Protein AF-Q8MUP6-F1 (afdb_monomer_lite)

Secondary structure (DSSP, 8-state):
------------------HHHHHHHHHHHHHHHHEE--SS-TTEESSEEEEEEEE-TTS-EEEEEEEEE-

InterPro domains:
  IPR001609 Myosin head, motor domain-like [PF00063] (7-70)
  IPR001609 Myosin head, motor domain-like [PS51456] (1-70)
  IPR027417 P-loop containing nucleoside triphosphate hydrolase [SSF52540] (14-70)
  IPR036961 Kinesin motor domain superfamily [G3DSA:3.40.850.10] (1-70)

pLDDT: mean 79.64, std 20.23, range [34.94, 96.56]

Structure (mmCIF, N/CA/C/O backbone):
data_AF-Q8MUP6-F1
#
_entry.id   AF-Q8MUP6-F1
#
loop_
_atom_site.group_PDB
_atom_site.id
_atom_site.type_symbol
_atom_site.label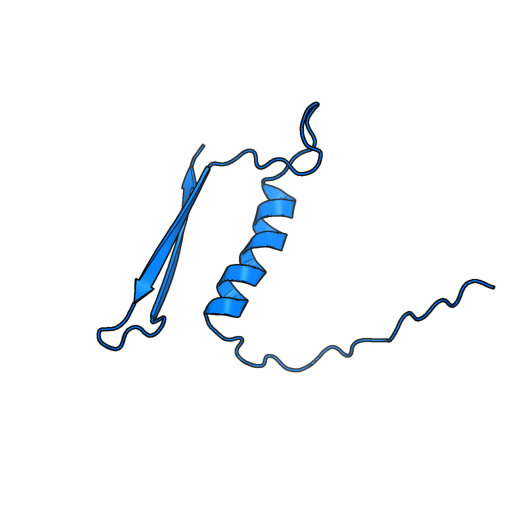_atom_id
_atom_site.label_alt_id
_atom_site.label_comp_id
_atom_site.label_asym_id
_atom_site.label_entity_id
_atom_site.label_seq_id
_atom_site.pdbx_PDB_ins_code
_atom_site.Cartn_x
_atom_site.Cartn_y
_atom_site.Cartn_z
_atom_site.occupancy
_atom_site.B_iso_or_equiv
_atom_site.auth_seq_id
_atom_site.auth_comp_id
_atom_site.auth_asym_id
_atom_site.auth_atom_id
_atom_site.pdbx_PDB_model_num
ATOM 1 N N . LEU A 1 1 ? 37.397 -7.242 18.731 1.00 35.97 1 LEU A N 1
ATOM 2 C CA . LEU A 1 1 ? 36.423 -7.882 19.644 1.00 35.97 1 LEU A CA 1
ATOM 3 C C . LEU A 1 1 ? 35.026 -7.563 19.123 1.00 35.97 1 LEU A C 1
ATOM 5 O O . LEU A 1 1 ? 34.522 -6.485 19.397 1.00 35.97 1 LEU A O 1
ATOM 9 N N . ALA A 1 2 ? 34.464 -8.423 18.272 1.00 34.94 2 ALA A N 1
ATOM 10 C CA . ALA A 1 2 ? 33.126 -8.238 17.714 1.00 34.94 2 ALA A CA 1
ATOM 11 C C . ALA A 1 2 ? 32.185 -9.248 18.381 1.00 34.94 2 ALA A C 1
ATOM 13 O O . ALA A 1 2 ? 32.336 -10.453 18.195 1.00 34.94 2 ALA A O 1
ATOM 14 N N . ASN A 1 3 ? 31.262 -8.749 19.201 1.00 38.31 3 ASN A N 1
ATOM 15 C CA . ASN A 1 3 ? 30.258 -9.562 19.878 1.00 38.31 3 ASN A CA 1
ATOM 16 C C . ASN A 1 3 ? 29.151 -9.926 18.882 1.00 38.31 3 ASN A C 1
ATOM 18 O O . ASN A 1 3 ? 28.335 -9.085 18.512 1.00 38.31 3 ASN A O 1
ATOM 22 N N . VAL A 1 4 ? 29.126 -11.189 18.457 1.00 41.91 4 VAL A N 1
ATOM 23 C CA . VAL A 1 4 ? 28.017 -11.783 17.702 1.00 41.91 4 VAL A CA 1
ATOM 24 C C . VAL A 1 4 ? 26.946 -12.207 18.706 1.00 41.91 4 VAL A C 1
ATOM 26 O O . VAL A 1 4 ? 27.049 -13.252 19.340 1.00 41.91 4 VAL A O 1
ATOM 29 N N . GLY A 1 5 ? 25.927 -11.369 18.880 1.00 41.16 5 GLY A N 1
ATOM 30 C CA . GLY A 1 5 ? 24.729 -11.679 19.657 1.00 41.16 5 GLY A CA 1
ATOM 31 C C . GLY A 1 5 ? 23.561 -12.026 18.739 1.00 41.16 5 GLY A C 1
ATOM 32 O O . GLY A 1 5 ? 22.682 -11.197 18.539 1.00 41.16 5 GLY A O 1
ATOM 33 N N . ALA A 1 6 ? 23.542 -13.234 18.173 1.00 42.97 6 ALA A N 1
ATOM 34 C CA . ALA A 1 6 ? 22.355 -13.758 17.497 1.00 42.97 6 ALA A CA 1
ATOM 35 C C . ALA A 1 6 ? 21.518 -14.545 18.515 1.00 42.97 6 ALA A C 1
ATOM 37 O O . ALA A 1 6 ? 21.715 -15.739 18.731 1.00 42.97 6 ALA A O 1
ATOM 38 N N . THR A 1 7 ? 20.608 -13.844 19.190 1.00 41.47 7 THR A N 1
ATOM 39 C CA . THR A 1 7 ? 19.597 -14.449 20.056 1.00 41.47 7 THR A CA 1
ATOM 40 C C . THR A 1 7 ? 18.548 -15.164 19.207 1.00 41.47 7 THR A C 1
ATOM 42 O O . THR A 1 7 ? 17.852 -14.581 18.377 1.00 41.47 7 THR A O 1
ATOM 45 N N . THR A 1 8 ? 18.435 -16.466 19.435 1.00 50.34 8 THR A N 1
ATOM 46 C CA . THR A 1 8 ? 17.363 -17.354 18.986 1.00 50.34 8 THR A CA 1
ATOM 47 C C . THR A 1 8 ? 15.999 -16.801 19.413 1.00 50.34 8 THR A C 1
ATOM 49 O O . THR A 1 8 ? 15.615 -16.915 20.576 1.00 50.34 8 THR A O 1
ATOM 52 N N . LYS A 1 9 ? 15.219 -16.225 18.487 1.00 41.84 9 LYS A N 1
ATOM 53 C CA . LYS A 1 9 ? 13.791 -15.967 18.734 1.00 41.84 9 LYS A CA 1
ATOM 54 C C . LYS A 1 9 ? 12.964 -17.188 18.333 1.00 41.84 9 LYS A C 1
ATOM 56 O O . LYS A 1 9 ? 12.871 -17.551 17.164 1.00 41.84 9 LYS A O 1
ATOM 61 N N . LYS A 1 10 ? 12.398 -17.827 19.361 1.00 37.81 10 LYS A N 1
ATOM 62 C CA . LYS A 1 10 ? 11.439 -18.934 19.300 1.00 37.81 10 LYS A CA 1
ATOM 63 C C . LYS A 1 10 ? 10.278 -18.617 18.346 1.00 37.81 10 LYS A C 1
ATOM 65 O O . LYS A 1 10 ? 9.638 -17.578 18.469 1.00 37.81 10 LYS A O 1
ATOM 70 N N . LYS A 1 11 ? 9.978 -19.569 17.456 1.00 48.28 11 LYS A N 1
ATOM 71 C CA . LYS A 1 11 ? 8.659 -19.744 16.832 1.00 48.28 11 LYS A CA 1
ATOM 72 C C . LYS A 1 11 ? 7.648 -20.131 17.917 1.00 48.28 11 LYS A C 1
ATOM 74 O O . LYS A 1 11 ? 7.921 -21.069 18.661 1.00 48.28 11 LYS A O 1
ATOM 79 N N . GLY A 1 12 ? 6.479 -19.489 17.926 1.00 47.19 12 GLY A N 1
ATOM 80 C CA . GLY A 1 12 ? 5.277 -20.037 18.563 1.00 47.19 12 GLY A CA 1
ATOM 81 C C . GLY A 1 12 ? 4.566 -19.105 19.537 1.00 47.19 12 GLY A C 1
ATOM 82 O O . GLY A 1 12 ? 4.703 -19.281 20.736 1.00 47.19 12 GLY A O 1
ATOM 83 N N . GLU A 1 13 ? 3.780 -18.169 19.004 1.00 40.72 13 GLU A N 1
ATOM 84 C CA . GLU A 1 13 ? 2.456 -17.789 19.521 1.00 40.72 13 GLU A CA 1
ATOM 85 C C . GLU A 1 13 ? 1.836 -16.830 18.500 1.00 40.72 13 GLU A C 1
ATOM 87 O O . GLU A 1 13 ? 2.365 -15.745 18.259 1.00 40.72 13 GLU A O 1
ATOM 92 N N . VAL A 1 14 ? 0.736 -17.224 17.853 1.00 51.03 14 VAL A N 1
ATOM 93 C CA . VAL A 1 14 ? -0.074 -16.292 17.053 1.00 51.03 14 VAL A CA 1
ATOM 94 C C . VAL A 1 14 ? -0.880 -15.458 18.047 1.00 51.03 14 VAL A C 1
ATOM 96 O O . VAL A 1 14 ? -2.086 -15.628 18.203 1.00 51.03 14 VAL A O 1
ATOM 99 N N . ALA A 1 15 ? -0.191 -14.588 18.786 1.00 55.41 15 ALA A N 1
ATOM 100 C CA . ALA A 1 15 ? -0.841 -13.480 19.457 1.00 55.41 15 ALA A CA 1
ATOM 101 C C . ALA A 1 15 ? -1.510 -12.674 18.345 1.00 55.41 15 ALA A C 1
ATOM 103 O O . ALA A 1 15 ? -0.839 -12.235 17.409 1.00 55.41 15 ALA A O 1
ATOM 104 N N . LYS A 1 16 ? -2.839 -12.572 18.393 1.00 55.97 16 LYS A N 1
ATOM 105 C CA . LYS A 1 16 ? -3.634 -11.790 17.448 1.00 55.97 16 LYS A CA 1
ATOM 106 C C . LYS A 1 16 ? -3.104 -10.357 17.507 1.00 55.97 16 LYS A C 1
ATOM 108 O O . LYS A 1 16 ? -3.434 -9.625 18.432 1.00 55.97 16 LYS A O 1
ATOM 113 N N . GLN A 1 17 ? -2.197 -10.019 16.591 1.00 63.44 17 GLN A N 1
ATOM 114 C CA . GLN A 1 17 ? -1.542 -8.719 16.565 1.00 63.44 17 GLN A CA 1
ATOM 115 C C . GLN A 1 17 ? -2.609 -7.637 16.440 1.00 63.44 17 GLN A C 1
ATOM 117 O O . GLN A 1 17 ? -3.619 -7.855 15.758 1.00 63.44 17 GLN A O 1
ATOM 122 N N . ASN A 1 18 ? -2.396 -6.507 17.114 1.00 82.25 18 ASN A N 1
ATOM 123 C CA . ASN A 1 18 ? -3.313 -5.377 17.049 1.00 82.25 18 ASN A CA 1
ATOM 124 C C . ASN A 1 18 ? -3.471 -4.931 15.586 1.00 82.25 18 ASN A C 1
ATOM 126 O O . ASN A 1 18 ? -2.590 -5.165 14.756 1.00 82.25 18 ASN A O 1
ATOM 130 N N . LEU A 1 19 ? -4.611 -4.332 15.239 1.00 81.50 19 LEU A N 1
ATOM 131 C CA . LEU A 1 19 ? -4.893 -3.938 13.853 1.00 81.50 19 LEU A CA 1
ATOM 132 C C . LEU A 1 19 ? -3.817 -2.983 13.308 1.00 81.50 19 LEU A C 1
ATOM 134 O O . LEU A 1 19 ? -3.451 -3.076 12.139 1.00 81.50 19 LEU A O 1
ATOM 138 N N . GLU A 1 20 ? -3.253 -2.128 14.162 1.00 83.44 20 GLU A N 1
ATOM 139 C CA . GLU A 1 20 ? -2.123 -1.257 13.837 1.00 83.44 20 GLU A CA 1
ATOM 140 C C . GLU A 1 20 ? -0.881 -2.061 13.433 1.00 83.44 20 GLU A C 1
ATOM 142 O O . GLU A 1 20 ? -0.263 -1.789 12.402 1.00 83.44 20 GLU A O 1
ATOM 147 N N . ASP A 1 21 ? -0.544 -3.087 14.218 1.00 87.25 21 ASP A N 1
ATOM 148 C CA . ASP A 1 21 ? 0.606 -3.949 13.957 1.00 87.25 21 ASP A CA 1
ATOM 149 C C . ASP A 1 21 ? 0.419 -4.700 12.639 1.00 87.25 21 ASP A C 1
ATOM 151 O O . ASP A 1 21 ? 1.349 -4.776 11.840 1.00 87.25 21 ASP A O 1
ATOM 155 N N . GLN A 1 22 ? -0.793 -5.189 12.364 1.00 86.06 22 GLN A N 1
ATOM 156 C CA . GLN A 1 22 ? -1.103 -5.877 11.111 1.00 86.06 22 GLN A CA 1
ATOM 157 C C . GLN A 1 22 ? -0.897 -4.968 9.897 1.00 86.06 22 GLN A C 1
ATOM 159 O O . GLN A 1 22 ? -0.285 -5.402 8.922 1.00 86.06 22 GLN A O 1
ATOM 164 N N . ILE A 1 23 ? -1.330 -3.703 9.965 1.00 86.06 23 ILE A N 1
ATOM 165 C CA . ILE A 1 23 ? -1.105 -2.723 8.891 1.00 86.06 23 ILE A CA 1
ATOM 166 C C . ILE A 1 23 ? 0.398 -2.523 8.667 1.00 86.06 23 ILE A C 1
ATOM 168 O O . ILE A 1 23 ? 0.855 -2.541 7.524 1.00 86.06 23 ILE A O 1
ATOM 172 N N . ILE A 1 24 ? 1.190 -2.403 9.734 1.00 88.19 24 ILE A N 1
ATOM 173 C CA . ILE A 1 24 ? 2.648 -2.239 9.633 1.00 88.19 24 ILE A CA 1
ATOM 174 C C . ILE A 1 24 ? 3.311 -3.499 9.053 1.00 88.19 24 ILE A C 1
ATOM 176 O O . ILE A 1 24 ? 4.191 -3.383 8.199 1.00 88.19 24 ILE A O 1
ATOM 180 N N . GLN A 1 25 ? 2.863 -4.697 9.446 1.00 88.44 25 GLN A N 1
ATOM 181 C CA . GLN A 1 25 ? 3.379 -5.969 8.922 1.00 88.44 25 GLN A CA 1
ATOM 182 C C . GLN A 1 25 ? 3.112 -6.167 7.424 1.00 88.44 25 GLN A C 1
ATOM 184 O O . GLN A 1 25 ? 3.799 -6.966 6.787 1.00 88.44 25 GLN A O 1
ATOM 189 N N . THR A 1 26 ? 2.164 -5.437 6.826 1.00 88.50 26 THR A N 1
ATOM 190 C CA . THR A 1 26 ? 1.964 -5.500 5.369 1.00 88.50 26 THR A CA 1
ATOM 191 C C . THR A 1 26 ? 3.115 -4.868 4.583 1.00 88.50 26 THR A C 1
ATOM 193 O O . THR A 1 26 ? 3.402 -5.311 3.470 1.00 88.50 26 THR A O 1
ATOM 196 N N . ASN A 1 27 ? 3.820 -3.879 5.151 1.00 89.69 27 ASN A N 1
ATOM 197 C CA . ASN A 1 27 ? 4.872 -3.149 4.440 1.00 89.69 27 ASN A CA 1
ATOM 198 C C . ASN A 1 27 ? 6.027 -4.059 3.994 1.00 89.69 27 ASN A C 1
ATOM 200 O O . ASN A 1 27 ? 6.304 -4.055 2.801 1.00 89.69 27 ASN A O 1
ATOM 204 N N . PRO A 1 28 ? 6.650 -4.896 4.850 1.00 93.94 28 PRO A N 1
ATOM 205 C CA . PRO A 1 28 ? 7.722 -5.796 4.417 1.00 93.94 28 PRO A CA 1
ATOM 206 C C . PRO A 1 28 ? 7.376 -6.652 3.194 1.00 93.94 28 PRO A C 1
ATOM 208 O O . PRO A 1 28 ? 8.209 -6.831 2.310 1.00 93.94 28 PRO A O 1
ATOM 211 N N . VAL A 1 29 ? 6.142 -7.157 3.121 1.00 91.00 29 VAL A N 1
ATOM 212 C CA . VAL A 1 29 ? 5.686 -7.970 1.987 1.00 91.00 29 VAL A CA 1
ATOM 213 C C . VAL A 1 29 ? 5.537 -7.104 0.738 1.00 91.00 29 VAL A C 1
ATOM 215 O O . VAL A 1 29 ? 6.078 -7.441 -0.311 1.00 91.00 29 VAL A O 1
ATOM 218 N N . LEU A 1 30 ? 4.848 -5.967 0.845 1.00 90.56 30 LEU A N 1
ATOM 219 C CA . LEU A 1 30 ? 4.648 -5.062 -0.288 1.00 90.56 30 LEU A CA 1
ATOM 220 C C . LEU A 1 30 ? 5.967 -4.472 -0.804 1.00 90.56 30 LEU A C 1
ATOM 222 O O . LEU A 1 30 ? 6.127 -4.289 -2.006 1.00 90.56 30 LEU A O 1
ATOM 226 N N . GLU A 1 31 ? 6.927 -4.216 0.080 1.00 92.31 31 GLU A N 1
ATOM 227 C CA . GLU A 1 31 ? 8.257 -3.748 -0.297 1.00 92.31 31 GLU A CA 1
ATOM 228 C C . GLU A 1 31 ? 9.059 -4.845 -1.002 1.00 92.31 31 GLU A C 1
ATOM 230 O O . GLU A 1 31 ? 9.667 -4.578 -2.034 1.00 92.31 31 GLU A O 1
ATOM 235 N N . ALA A 1 32 ? 9.011 -6.090 -0.517 1.00 92.44 32 ALA A N 1
ATOM 236 C CA . ALA A 1 32 ? 9.737 -7.201 -1.132 1.00 92.44 32 ALA A CA 1
ATOM 237 C C . ALA A 1 32 ? 9.314 -7.475 -2.588 1.00 92.44 32 ALA A C 1
ATOM 239 O O . ALA A 1 32 ? 10.151 -7.867 -3.398 1.00 92.44 32 ALA A O 1
ATOM 240 N N . PHE A 1 33 ? 8.035 -7.268 -2.922 1.00 91.81 33 PHE A N 1
ATOM 241 C CA . PHE A 1 33 ? 7.509 -7.508 -4.272 1.00 91.81 33 PHE A CA 1
ATOM 242 C C . PHE A 1 33 ? 7.380 -6.247 -5.130 1.00 91.81 33 PHE A C 1
ATOM 244 O O . PHE A 1 33 ? 7.424 -6.335 -6.354 1.00 91.81 33 PHE A O 1
ATOM 251 N N . GLY A 1 34 ? 7.188 -5.085 -4.510 1.00 91.44 34 GLY A N 1
ATOM 252 C CA . GLY A 1 34 ? 6.855 -3.848 -5.209 1.00 91.44 34 GLY A CA 1
ATOM 253 C C . GLY A 1 34 ? 7.950 -2.78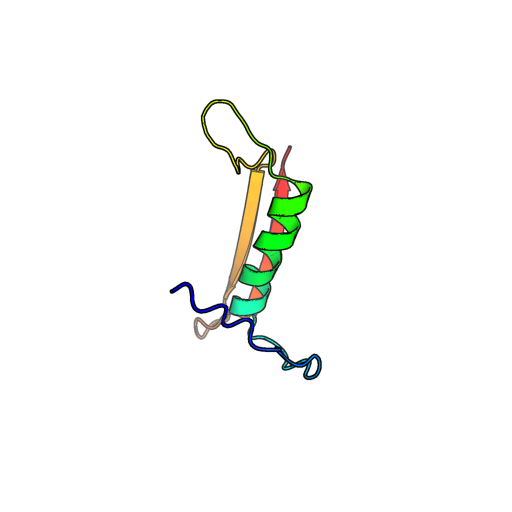7 -5.183 1.00 91.44 34 GLY A C 1
ATOM 254 O O . GLY A 1 34 ? 7.829 -1.783 -5.891 1.00 91.44 34 GLY A O 1
ATOM 255 N N . ASN A 1 35 ? 9.020 -2.966 -4.404 1.00 95.19 35 ASN A N 1
ATOM 256 C CA . ASN A 1 35 ? 10.142 -2.034 -4.403 1.00 95.19 35 ASN A CA 1
ATOM 257 C C . ASN A 1 35 ? 11.285 -2.533 -5.280 1.00 95.19 35 ASN A C 1
ATOM 259 O O . ASN A 1 35 ? 11.548 -3.723 -5.419 1.00 95.19 35 ASN A O 1
ATOM 263 N N . ALA A 1 36 ? 12.001 -1.574 -5.857 1.00 94.62 36 ALA A N 1
ATOM 264 C CA . ALA A 1 36 ? 13.204 -1.830 -6.623 1.00 94.62 36 ALA A CA 1
ATOM 265 C C . ALA A 1 36 ? 14.235 -0.727 -6.387 1.00 94.62 36 ALA A C 1
ATOM 267 O O . ALA A 1 36 ? 13.893 0.437 -6.131 1.00 94.62 36 ALA A O 1
ATOM 268 N N . LYS A 1 37 ? 15.506 -1.092 -6.554 1.00 96.56 37 LYS A N 1
ATOM 269 C CA . LYS A 1 37 ? 16.614 -0.142 -6.571 1.00 96.56 37 LYS A CA 1
ATOM 270 C C . LYS A 1 37 ? 16.549 0.737 -7.817 1.00 96.56 37 LYS A C 1
ATOM 272 O O . LYS A 1 37 ? 16.383 0.253 -8.933 1.00 96.56 37 LYS A O 1
ATOM 277 N N . THR A 1 38 ? 16.719 2.039 -7.619 1.00 94.88 38 THR A N 1
ATOM 278 C CA . THR A 1 38 ? 16.837 3.046 -8.682 1.00 94.88 38 THR A CA 1
ATOM 279 C C . THR A 1 38 ? 18.113 3.851 -8.505 1.00 94.88 38 THR A C 1
ATOM 281 O O . THR A 1 38 ? 18.826 3.698 -7.519 1.00 94.88 38 THR A O 1
ATOM 284 N N . THR A 1 39 ? 18.386 4.766 -9.431 1.00 96.06 39 THR A N 1
ATOM 285 C CA . THR A 1 39 ? 19.516 5.697 -9.318 1.00 96.06 39 THR A CA 1
ATOM 286 C C . THR A 1 39 ? 19.396 6.667 -8.139 1.00 96.06 39 THR A C 1
ATOM 288 O O . THR A 1 39 ? 20.414 7.157 -7.664 1.00 96.06 39 THR A O 1
ATOM 291 N N . ARG A 1 40 ? 18.175 6.966 -7.669 1.00 95.81 40 ARG A N 1
ATOM 292 C CA . ARG A 1 40 ? 17.918 7.976 -6.623 1.00 95.81 40 ARG A CA 1
ATOM 293 C C . ARG A 1 40 ? 17.534 7.386 -5.263 1.00 95.81 40 ARG A C 1
ATOM 295 O O . ARG A 1 40 ? 17.646 8.083 -4.262 1.00 95.81 40 ARG A O 1
ATOM 302 N N . ASN A 1 41 ? 17.044 6.147 -5.221 1.00 95.75 41 ASN A N 1
ATOM 303 C CA . ASN A 1 41 ? 16.632 5.460 -3.996 1.00 95.75 41 ASN A CA 1
ATOM 304 C C . ASN A 1 41 ? 16.733 3.933 -4.187 1.00 95.75 41 ASN A C 1
ATOM 306 O O . ASN A 1 41 ? 16.166 3.388 -5.140 1.00 95.75 41 ASN A O 1
ATOM 310 N N . ASP A 1 42 ? 17.436 3.264 -3.272 1.00 95.94 42 ASP A N 1
ATOM 311 C CA . ASP A 1 42 ? 17.695 1.820 -3.283 1.00 95.94 42 ASP A CA 1
ATOM 312 C C . ASP A 1 42 ? 16.472 0.952 -2.921 1.00 95.94 42 ASP A C 1
ATOM 314 O O . ASP A 1 42 ? 16.428 -0.208 -3.320 1.00 95.94 42 ASP A O 1
ATOM 318 N N . ASN A 1 43 ? 15.466 1.496 -2.227 1.00 94.12 43 ASN A N 1
ATOM 319 C CA . ASN A 1 43 ? 14.233 0.794 -1.846 1.00 94.12 43 ASN A CA 1
ATOM 320 C C . ASN A 1 43 ? 13.002 1.577 -2.318 1.00 94.12 43 ASN A C 1
ATOM 322 O O . ASN A 1 43 ? 12.192 2.067 -1.533 1.00 94.12 43 ASN A O 1
ATOM 326 N N . SER A 1 44 ? 12.916 1.803 -3.624 1.00 92.69 44 SER A N 1
ATOM 327 C CA . SER A 1 44 ? 11.947 2.736 -4.176 1.00 92.69 44 SER A CA 1
ATOM 328 C C . SER A 1 44 ? 10.720 1.983 -4.698 1.00 92.69 44 SER A C 1
ATOM 330 O O . SER A 1 44 ? 10.850 1.148 -5.593 1.00 92.69 44 SER A O 1
ATOM 332 N N . SER A 1 45 ? 9.536 2.274 -4.151 1.00 94.38 45 SER A N 1
ATOM 333 C CA . SER A 1 45 ? 8.276 1.629 -4.548 1.00 94.38 45 SER A CA 1
ATOM 334 C C . SER A 1 45 ? 7.898 1.939 -5.992 1.00 94.38 45 SER A C 1
ATOM 336 O O . SER A 1 45 ? 7.918 3.095 -6.426 1.00 94.38 45 SER A O 1
ATOM 338 N N . ARG A 1 46 ? 7.565 0.894 -6.749 1.00 95.06 46 ARG A N 1
ATOM 339 C CA . ARG A 1 46 ? 7.140 0.958 -8.156 1.00 95.06 46 ARG A CA 1
ATOM 340 C C . ARG A 1 46 ? 5.632 0.924 -8.352 1.00 95.06 46 ARG A C 1
ATOM 342 O O . ARG A 1 46 ? 5.184 0.916 -9.487 1.00 95.06 46 ARG A O 1
ATOM 349 N N . PHE A 1 47 ? 4.890 0.992 -7.258 1.00 93.00 47 PHE A N 1
ATOM 350 C CA . PHE A 1 47 ? 3.439 1.032 -7.224 1.00 93.00 47 PHE A CA 1
ATOM 351 C C . PHE A 1 47 ? 2.984 2.212 -6.359 1.00 93.00 47 PHE A C 1
ATOM 353 O O . PHE A 1 47 ? 3.663 2.611 -5.406 1.00 93.00 47 PHE A O 1
ATOM 360 N N . GLY A 1 48 ? 1.826 2.774 -6.689 1.00 93.50 48 GLY A N 1
ATOM 361 C CA . GLY A 1 48 ? 1.077 3.658 -5.805 1.00 93.50 48 GLY A CA 1
ATOM 362 C C . GLY A 1 48 ? 0.334 2.839 -4.751 1.00 93.50 48 GLY A C 1
ATOM 363 O O . GLY A 1 48 ? -0.206 1.779 -5.053 1.00 93.50 48 GLY A O 1
ATOM 364 N N . LYS A 1 49 ? 0.288 3.324 -3.508 1.00 93.38 49 LYS A N 1
ATOM 365 C CA . LYS A 1 49 ? -0.428 2.669 -2.405 1.00 93.38 49 LYS A CA 1
ATOM 366 C C . LYS A 1 49 ? -1.402 3.649 -1.765 1.00 93.38 49 LYS A C 1
ATOM 368 O O . LYS A 1 49 ? -0.973 4.672 -1.236 1.00 93.38 49 LYS A O 1
ATOM 373 N N . PHE A 1 50 ? -2.686 3.314 -1.770 1.00 93.56 50 PHE A N 1
ATOM 374 C CA . PHE A 1 50 ? -3.724 4.033 -1.042 1.00 93.56 50 PHE A CA 1
ATOM 375 C C . PHE A 1 50 ? -4.208 3.171 0.121 1.00 93.56 50 PHE A C 1
ATOM 377 O O . PHE A 1 50 ? -4.733 2.081 -0.088 1.00 93.56 50 PHE A O 1
ATOM 384 N N . ILE A 1 51 ? -4.005 3.643 1.350 1.00 92.06 51 ILE A N 1
ATOM 385 C CA . ILE A 1 51 ? -4.461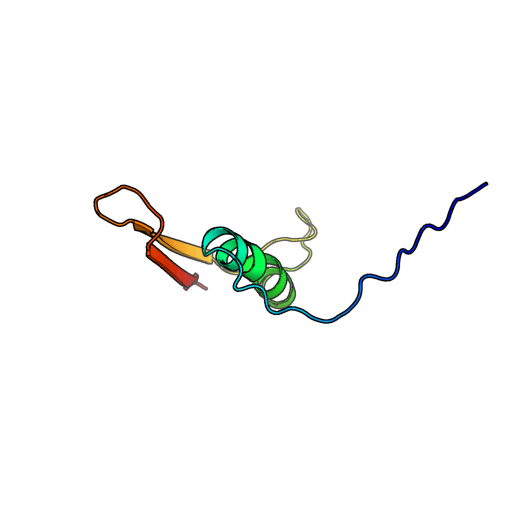 2.946 2.555 1.00 92.06 51 ILE A CA 1
ATOM 386 C C . ILE A 1 51 ? -5.672 3.698 3.103 1.00 92.06 51 ILE A C 1
ATOM 388 O O . ILE A 1 51 ? -5.543 4.842 3.540 1.00 92.06 51 ILE A O 1
ATOM 392 N N . ARG A 1 52 ? -6.842 3.057 3.102 1.00 93.50 52 ARG A N 1
ATOM 393 C CA . ARG A 1 52 ? -8.039 3.550 3.790 1.00 93.50 52 ARG A CA 1
ATOM 394 C C . ARG A 1 52 ? -8.044 3.028 5.213 1.00 93.50 52 ARG A C 1
ATOM 396 O O . ARG A 1 52 ? -8.002 1.821 5.412 1.00 93.50 52 ARG A O 1
ATOM 403 N N . ILE A 1 53 ? -8.139 3.923 6.188 1.00 92.12 53 ILE A N 1
ATOM 404 C CA . ILE A 1 53 ? -8.256 3.570 7.603 1.00 92.12 53 ILE A CA 1
ATOM 405 C C . ILE A 1 53 ? -9.691 3.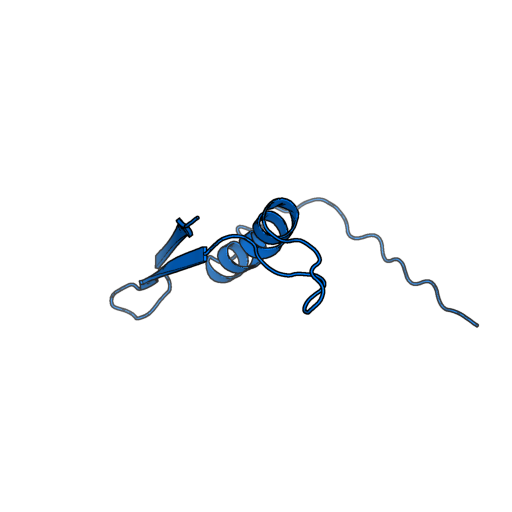842 8.057 1.00 92.12 53 ILE A C 1
ATOM 407 O O . ILE A 1 53 ? -10.175 4.966 7.938 1.00 92.12 53 ILE A O 1
ATOM 411 N N . HIS A 1 54 ? -10.365 2.822 8.585 1.00 91.75 54 HIS A N 1
ATOM 412 C CA . HIS A 1 54 ? -11.735 2.920 9.086 1.00 91.75 54 HIS A CA 1
ATOM 413 C C . HIS A 1 54 ? -11.730 3.095 10.602 1.00 91.75 54 HIS A C 1
ATOM 415 O O . HIS A 1 54 ? -11.182 2.265 11.331 1.00 91.75 54 HIS A O 1
ATOM 421 N N . PHE A 1 55 ? -12.387 4.149 11.081 1.00 92.19 55 PHE A N 1
ATOM 422 C CA . PHE A 1 55 ? -12.530 4.442 12.506 1.00 92.19 55 PHE A CA 1
ATOM 423 C C . PHE A 1 55 ? -13.966 4.198 12.969 1.00 92.19 55 PHE A C 1
ATOM 425 O O . PHE A 1 55 ? -14.924 4.481 12.252 1.00 92.19 55 PHE A O 1
ATOM 432 N N . GLN A 1 56 ? -14.119 3.688 14.188 1.00 90.06 56 GLN A N 1
ATOM 433 C CA . GLN A 1 56 ? -15.416 3.608 14.859 1.00 90.06 56 GLN A CA 1
ATOM 434 C C . GLN A 1 56 ? -15.820 4.985 15.411 1.00 90.06 56 GLN A C 1
ATOM 436 O O . GLN A 1 56 ? -14.989 5.879 15.561 1.00 90.06 56 GLN A O 1
ATOM 441 N N . GLN A 1 57 ? -17.087 5.146 15.804 1.00 91.94 57 GLN A N 1
ATOM 442 C CA . GLN A 1 57 ? -17.608 6.384 16.414 1.00 91.94 57 GLN A CA 1
ATOM 443 C C . GLN A 1 57 ? -16.862 6.832 17.681 1.00 91.94 57 GLN A C 1
ATOM 445 O O . GLN A 1 57 ? -16.889 8.008 18.025 1.00 91.94 57 GLN A O 1
ATOM 450 N N . ASN A 1 58 ? -16.177 5.913 18.365 1.00 90.88 58 ASN A N 1
ATOM 451 C CA . ASN A 1 58 ? -15.340 6.201 19.533 1.00 90.88 58 ASN A CA 1
ATOM 452 C C . ASN A 1 58 ? -13.885 6.582 19.173 1.00 90.88 58 ASN A C 1
ATOM 454 O O . ASN A 1 58 ? -13.055 6.693 20.072 1.00 90.88 58 ASN A O 1
ATOM 458 N N . GLY A 1 59 ? -13.558 6.720 17.883 1.00 84.94 59 GLY A N 1
ATOM 459 C CA . GLY A 1 59 ? -12.214 7.035 17.393 1.00 84.94 59 GLY A CA 1
ATOM 460 C C . GLY A 1 59 ? -11.229 5.861 17.399 1.00 84.94 59 GLY A C 1
ATOM 461 O O . GLY A 1 59 ? -10.061 6.059 17.073 1.00 84.94 59 GLY A O 1
ATOM 462 N N . LYS A 1 60 ? -11.657 4.640 17.752 1.00 86.88 60 LYS A N 1
ATOM 463 C CA . LYS A 1 60 ? -10.802 3.444 17.694 1.00 86.88 60 LYS A CA 1
ATOM 464 C C . LYS A 1 60 ? -10.717 2.883 16.279 1.00 86.88 60 LYS A C 1
ATOM 466 O O . LYS A 1 60 ? -11.671 2.969 15.503 1.00 86.88 60 LYS A O 1
ATOM 471 N N . LEU A 1 61 ? -9.581 2.263 15.975 1.00 85.31 61 LEU A N 1
ATOM 472 C CA . LEU A 1 61 ? -9.336 1.600 14.703 1.00 85.31 61 LEU A CA 1
ATOM 473 C C . LEU A 1 61 ? -10.295 0.412 14.530 1.00 85.31 61 LEU A C 1
ATOM 475 O O . LEU A 1 61 ? -10.310 -0.509 15.346 1.00 85.31 61 LEU A O 1
ATOM 479 N N . SER A 1 62 ? -11.105 0.443 13.473 1.00 87.94 62 SER A N 1
ATOM 480 C CA . SER A 1 62 ? -12.035 -0.639 13.132 1.00 87.94 62 SER A CA 1
ATOM 481 C C . SER A 1 62 ? -11.468 -1.590 12.084 1.00 87.94 62 SER A C 1
ATOM 483 O O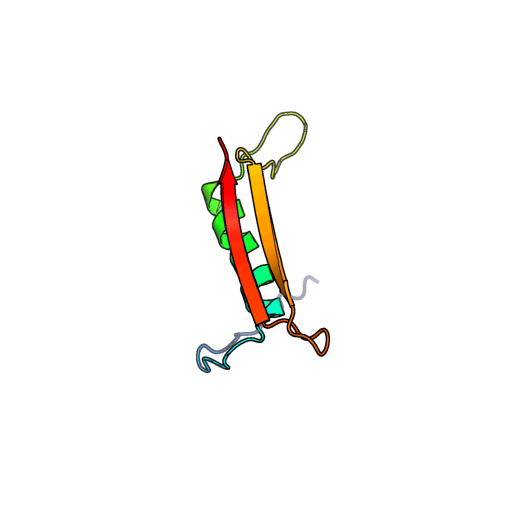 . SER A 1 62 ? -11.851 -2.757 12.055 1.00 87.94 62 SER A O 1
ATOM 485 N N . GLY A 1 63 ? -10.599 -1.091 11.203 1.00 88.62 63 GLY A N 1
ATOM 486 C CA . GLY A 1 63 ? -10.045 -1.848 10.084 1.00 88.62 63 GLY A CA 1
ATOM 487 C C . GLY A 1 63 ? -9.327 -0.950 9.081 1.00 88.62 63 GLY A C 1
ATOM 488 O O . GLY A 1 63 ? -9.313 0.273 9.232 1.00 88.62 63 GLY A O 1
ATOM 489 N N . ALA A 1 64 ? -8.734 -1.555 8.056 1.00 91.06 64 ALA A N 1
ATOM 490 C CA . ALA A 1 64 ? -8.077 -0.836 6.976 1.00 91.06 64 ALA A CA 1
ATOM 491 C C . ALA A 1 64 ? -8.124 -1.625 5.664 1.00 91.06 64 ALA A C 1
ATOM 493 O O . ALA A 1 64 ? -8.016 -2.849 5.686 1.00 91.06 64 ALA A O 1
ATOM 494 N N . ASP A 1 65 ? -8.209 -0.910 4.544 1.00 91.25 65 ASP A N 1
ATOM 495 C CA . ASP A 1 65 ? -8.089 -1.472 3.199 1.00 91.25 65 ASP A CA 1
ATOM 496 C C . ASP A 1 65 ? -6.869 -0.876 2.502 1.00 91.25 65 ASP A C 1
ATOM 498 O O . ASP A 1 65 ? -6.557 0.302 2.686 1.00 91.25 65 ASP A O 1
ATOM 502 N N . ILE A 1 66 ? -6.203 -1.665 1.663 1.00 90.38 66 ILE A N 1
ATOM 503 C CA . ILE A 1 66 ? -5.076 -1.204 0.853 1.00 90.38 66 ILE A CA 1
ATOM 504 C C . ILE A 1 66 ? -5.424 -1.426 -0.614 1.00 90.38 66 ILE A C 1
ATOM 506 O O . ILE A 1 66 ? -5.678 -2.551 -1.032 1.00 90.38 66 ILE A O 1
ATOM 510 N N . GLU A 1 67 ? -5.401 -0.353 -1.393 1.00 93.38 67 GLU A N 1
ATOM 511 C CA . GLU A 1 67 ? -5.523 -0.390 -2.845 1.00 93.38 67 GLU A CA 1
ATOM 512 C C . GLU A 1 67 ? -4.179 -0.020 -3.469 1.00 93.38 67 GLU A C 1
ATOM 514 O O . GLU A 1 67 ? -3.545 0.975 -3.103 1.00 93.38 67 GLU A O 1
ATOM 519 N N . THR A 1 68 ? -3.728 -0.844 -4.407 1.00 89.94 68 THR A N 1
ATOM 520 C CA . THR A 1 68 ? -2.488 -0.632 -5.153 1.00 89.94 68 THR A CA 1
ATOM 521 C C . THR A 1 68 ? -2.806 -0.130 -6.553 1.00 89.94 68 THR A C 1
ATOM 523 O O . THR A 1 68 ? -3.713 -0.643 -7.205 1.00 89.94 68 THR A O 1
ATOM 526 N N . TYR A 1 69 ? -2.044 0.855 -7.014 1.00 91.06 69 TYR A N 1
ATOM 527 C CA . TYR A 1 69 ? -2.213 1.514 -8.305 1.00 91.06 69 TYR A CA 1
ATOM 528 C C . TYR A 1 69 ? -0.916 1.424 -9.108 1.00 91.06 69 TYR A C 1
ATOM 530 O O . TYR A 1 69 ? 0.154 1.540 -8.509 1.00 91.06 69 TYR A O 1
ATOM 538 N N . LEU A 1 70 ? -1.053 1.355 -10.440 1.00 71.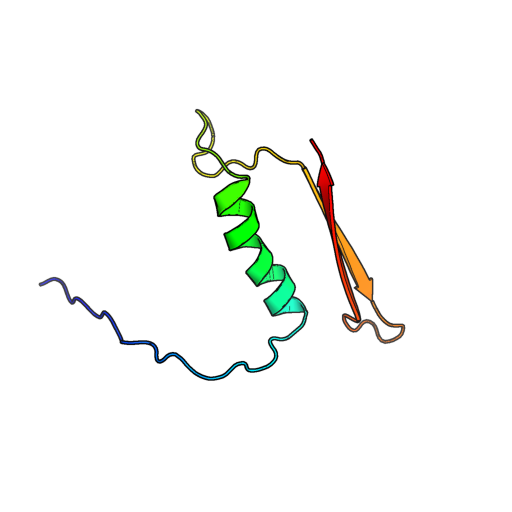06 70 LEU A N 1
ATOM 539 C CA . LEU A 1 70 ? 0.016 1.152 -11.434 1.00 71.06 70 LEU A CA 1
ATOM 540 C C . LEU A 1 70 ? 0.555 -0.282 -11.467 1.00 71.06 70 LEU A C 1
ATOM 542 O O . LEU A 1 70 ? 1.180 -0.714 -10.476 1.00 71.06 70 LEU A O 1
#

Foldseek 3Di:
DDDDDPDDDDDDDPPVDDQVVVVVVVVVVQQVPAFDQDPVHHSHGNKDKDKAWDADPVRDTPHIDIDIHD

Organism: Homarus gammarus (NCBI:txid6707)

Radius of gyration: 17.33 Å; chains: 1; bounding box: 54×28×32 Å

Sequence (70 aa):
LANVGATTKKKGEVAKQNLEDQIIQTNPVLEAFGNAKTTRNDNSSRFGKFIRIHFQQNGKLSGADIETYL